Protein AF-A0AAN7QMW1-F1 (afdb_monomer_lite)

Foldseek 3Di:
DDPDDDPVLADPCNVVPPCLCVLCVVLQVVLVCLQVVDDPVRRFVQSNVLVVVLVVVVVVVVVVVVVVVVCQVPDPPCPDPDDDPVVVVVSVPCVNVVSSVVSVVSSVCCVVPVCSTNDDPPDDDPPPPPDDDPPPDDDDDDDDDDDDDDDDDDPPPPVPPDDDDD

Organism: Trapa natans (NCBI:txid22666)

Sequence (166 aa):
MASQPRILNEWPWAPLGSFKYIILAPWVVHGAYQFMAKGPGERDLSYFIVFPFLLSRVLHNQIWISLSRHRTAKGKNRIVDRGIEFQQVNRESNWDDQIILSGILLYIGLTTIPAAANLPFWRGCVSHNLAPHWSSGVPLLLASQGIASPLPLLSLSLTSPLLYCH

Structure (mmCIF, N/CA/C/O backbone):
data_AF-A0AAN7QMW1-F1
#
_entry.id   AF-A0AAN7QMW1-F1
#
loop_
_atom_site.group_PDB
_atom_site.id
_atom_site.type_symbol
_atom_site.label_atom_id
_atom_site.label_alt_id
_atom_site.label_comp_id
_atom_site.label_asym_id
_atom_site.label_entity_id
_atom_site.label_seq_id
_atom_site.pdbx_PDB_ins_code
_atom_site.Cartn_x
_atom_site.Cartn_y
_atom_site.Cartn_z
_atom_site.occupancy
_atom_site.B_iso_or_equiv
_atom_site.auth_seq_id
_atom_site.auth_comp_id
_atom_site.auth_asym_id
_atom_site.auth_atom_id
_atom_site.pdbx_PDB_model_num
ATOM 1 N N . MET A 1 1 ? 15.326 -18.799 -23.064 1.00 39.53 1 MET A N 1
ATOM 2 C CA . MET A 1 1 ? 14.544 -17.994 -22.098 1.00 39.53 1 MET A CA 1
ATOM 3 C C . MET A 1 1 ? 13.523 -18.914 -21.446 1.00 39.53 1 MET A C 1
ATOM 5 O O . MET A 1 1 ? 12.894 -19.674 -22.169 1.00 39.53 1 MET A O 1
ATOM 9 N N . ALA A 1 2 ? 13.441 -18.942 -20.112 1.00 39.41 2 ALA A N 1
ATOM 10 C CA . ALA A 1 2 ? 12.647 -19.937 -19.385 1.00 39.41 2 ALA A CA 1
ATOM 11 C C . ALA A 1 2 ? 11.143 -19.756 -19.665 1.00 39.41 2 ALA A C 1
ATOM 13 O O . ALA A 1 2 ? 10.522 -18.770 -19.264 1.00 39.41 2 ALA A O 1
ATOM 14 N N . SER A 1 3 ? 10.572 -20.696 -20.410 1.00 52.41 3 SER A N 1
ATOM 15 C CA . SER A 1 3 ? 9.239 -20.602 -21.006 1.00 52.41 3 SER A CA 1
ATOM 16 C C . SER A 1 3 ? 8.097 -21.014 -20.076 1.00 52.41 3 SER A C 1
ATOM 18 O O . SER A 1 3 ? 6.947 -20.853 -20.468 1.00 52.41 3 SER A O 1
ATOM 20 N N . GLN A 1 4 ? 8.358 -21.465 -18.843 1.00 56.03 4 GLN A N 1
ATOM 21 C CA . GLN A 1 4 ? 7.292 -21.897 -17.932 1.00 56.03 4 GLN A CA 1
ATOM 22 C C . GLN A 1 4 ? 7.380 -21.245 -16.546 1.00 56.03 4 GLN A C 1
ATOM 24 O O . GLN A 1 4 ? 8.414 -21.372 -15.883 1.00 56.03 4 GLN A O 1
ATOM 29 N N . PRO A 1 5 ? 6.320 -20.546 -16.095 1.00 57.59 5 PRO A N 1
ATOM 30 C CA . PRO A 1 5 ? 6.183 -20.200 -14.691 1.00 57.59 5 PRO A CA 1
ATOM 31 C C . PRO A 1 5 ? 5.987 -21.503 -13.907 1.00 57.59 5 PRO A C 1
ATOM 33 O O . PRO A 1 5 ? 5.171 -22.354 -14.247 1.00 57.59 5 PRO A O 1
ATOM 36 N N . ARG A 1 6 ? 6.832 -21.714 -12.901 1.00 58.75 6 ARG A N 1
ATOM 37 C CA . ARG A 1 6 ? 6.755 -22.878 -12.017 1.00 58.75 6 ARG A CA 1
ATOM 38 C C . ARG A 1 6 ? 5.709 -22.585 -10.938 1.00 58.75 6 ARG A C 1
ATOM 40 O O . ARG A 1 6 ? 5.585 -21.437 -10.533 1.00 58.75 6 ARG A O 1
ATOM 47 N N . ILE A 1 7 ? 5.052 -23.617 -10.412 1.00 61.09 7 ILE A N 1
ATOM 48 C CA . ILE A 1 7 ? 4.012 -23.567 -9.356 1.00 61.09 7 ILE A CA 1
ATOM 49 C C . ILE A 1 7 ? 4.360 -22.711 -8.114 1.00 61.09 7 ILE A C 1
ATOM 51 O O . ILE A 1 7 ? 3.466 -22.293 -7.393 1.00 61.09 7 ILE A O 1
ATOM 55 N N . LEU A 1 8 ? 5.640 -22.416 -7.863 1.00 61.84 8 LEU A N 1
ATOM 56 C CA . LEU A 1 8 ? 6.099 -21.582 -6.739 1.00 61.84 8 LEU A CA 1
ATOM 57 C C . LEU A 1 8 ? 6.326 -20.101 -7.096 1.00 61.84 8 LEU A C 1
ATOM 59 O O . LEU A 1 8 ? 6.650 -19.310 -6.217 1.00 61.84 8 LEU A O 1
ATOM 63 N N . ASN A 1 9 ? 6.191 -19.728 -8.370 1.00 65.62 9 ASN A N 1
ATOM 64 C CA . ASN A 1 9 ? 6.345 -18.349 -8.842 1.00 65.62 9 ASN A CA 1
ATOM 65 C C . ASN A 1 9 ? 4.998 -17.641 -9.039 1.00 65.62 9 ASN A C 1
ATOM 67 O O . ASN A 1 9 ? 4.983 -16.453 -9.360 1.00 65.62 9 ASN A O 1
ATOM 71 N N . GLU A 1 10 ? 3.884 -18.358 -8.886 1.00 77.44 10 GLU A N 1
ATOM 72 C CA . GLU A 1 10 ? 2.540 -17.814 -9.055 1.00 77.44 10 GLU A CA 1
ATOM 73 C C . GLU A 1 10 ? 1.900 -17.560 -7.693 1.00 77.44 10 GLU A C 1
ATOM 75 O O . GLU A 1 10 ? 1.857 -18.426 -6.820 1.00 77.44 10 GLU A O 1
ATOM 80 N N . TRP A 1 11 ? 1.415 -16.338 -7.507 1.00 83.88 11 TRP A N 1
ATOM 81 C CA . TRP A 1 11 ? 0.715 -15.933 -6.298 1.00 83.88 11 TRP A CA 1
ATOM 82 C C . TRP A 1 11 ? -0.726 -16.456 -6.308 1.00 83.88 11 TRP A C 1
ATOM 84 O O . TRP A 1 11 ? -1.319 -16.590 -7.378 1.00 83.88 11 TRP A O 1
ATOM 94 N N . PRO A 1 12 ? -1.352 -16.685 -5.141 1.00 87.56 12 PRO A N 1
ATOM 95 C CA . PRO A 1 12 ? -2.725 -17.195 -5.069 1.00 87.56 12 PRO A CA 1
ATOM 96 C C . PRO A 1 12 ? -3.760 -16.283 -5.754 1.00 87.56 12 PRO A C 1
ATOM 98 O O . PRO A 1 12 ? -4.829 -16.744 -6.141 1.00 87.56 12 PRO A O 1
ATOM 101 N N . TRP A 1 13 ? -3.442 -15.000 -5.950 1.00 87.69 13 TRP A N 1
ATOM 102 C CA . TRP A 1 13 ? -4.263 -14.027 -6.680 1.00 87.69 13 TRP A CA 1
ATOM 103 C C . TRP A 1 13 ? -3.806 -13.755 -8.119 1.00 87.69 13 TRP A C 1
ATOM 105 O O . TRP A 1 13 ? -4.368 -12.882 -8.779 1.00 87.69 13 TRP A O 1
ATOM 115 N N . ALA A 1 14 ? -2.834 -14.509 -8.640 1.00 85.88 14 ALA A N 1
ATOM 116 C CA . ALA A 1 14 ? -2.441 -14.462 -10.046 1.00 85.88 14 ALA A CA 1
ATOM 117 C C . ALA A 1 14 ? -3.624 -14.576 -11.038 1.00 85.88 14 ALA A C 1
ATOM 119 O O . ALA A 1 14 ? -3.652 -13.780 -11.981 1.00 85.88 14 ALA A O 1
ATOM 120 N N . PRO A 1 15 ? -4.640 -15.454 -10.846 1.00 87.50 15 PRO A N 1
ATOM 121 C CA . PRO A 1 15 ? -5.761 -15.543 -11.789 1.00 87.50 15 PRO A CA 1
ATOM 122 C C . PRO A 1 15 ? -6.646 -14.286 -11.842 1.00 87.50 15 PRO A C 1
ATOM 124 O O . PRO A 1 15 ? -7.401 -14.127 -12.796 1.00 87.50 15 PRO A O 1
ATOM 127 N N . LEU A 1 16 ? -6.555 -13.371 -10.865 1.00 85.00 16 LEU A N 1
ATOM 128 C CA . LEU A 1 16 ? -7.309 -12.110 -10.878 1.00 85.00 16 LEU A CA 1
ATOM 129 C C . LEU A 1 16 ? -6.688 -11.042 -11.795 1.00 85.00 16 LEU A C 1
ATOM 131 O O . LEU A 1 16 ? -7.328 -10.023 -12.065 1.00 85.00 16 LEU A O 1
ATOM 135 N N . GLY A 1 17 ? -5.454 -11.239 -12.268 1.00 85.19 17 GLY A N 1
ATOM 136 C CA . GLY A 1 17 ? -4.766 -10.287 -13.138 1.00 85.19 17 GLY A CA 1
ATOM 137 C C . GLY A 1 17 ? -4.694 -8.881 -12.528 1.00 85.19 17 GLY A C 1
ATOM 138 O O . GLY A 1 17 ? -4.163 -8.687 -11.434 1.00 85.19 17 GLY A O 1
ATOM 139 N N . SER A 1 18 ? -5.247 -7.886 -13.227 1.00 83.75 18 SER A N 1
ATOM 140 C CA . SER A 1 18 ? -5.265 -6.480 -12.792 1.00 83.75 18 SER A CA 1
ATOM 141 C C . SER A 1 18 ? -6.173 -6.205 -11.586 1.00 83.75 18 SER A C 1
ATOM 143 O O . SER A 1 18 ? -6.004 -5.187 -10.916 1.00 83.75 18 SER A O 1
ATOM 145 N N . PHE A 1 19 ? -7.113 -7.100 -11.268 1.00 87.50 19 PHE A N 1
ATOM 146 C CA . PHE A 1 19 ? -8.093 -6.911 -10.193 1.00 87.50 19 PHE A CA 1
ATOM 147 C C . PHE A 1 19 ? -7.591 -7.334 -8.806 1.00 87.50 19 PHE A C 1
ATOM 149 O O . PHE A 1 19 ? -8.332 -7.258 -7.828 1.00 87.50 19 PHE A O 1
ATOM 156 N N . LYS A 1 20 ? -6.326 -7.742 -8.678 1.00 90.06 20 LYS A N 1
ATOM 157 C CA . LYS A 1 20 ? -5.737 -8.214 -7.415 1.00 90.06 20 LYS A CA 1
ATOM 158 C C . LYS A 1 20 ? -5.828 -7.222 -6.249 1.00 90.06 20 LYS A C 1
ATOM 160 O O . LYS A 1 20 ? -5.947 -7.643 -5.102 1.00 90.06 20 LYS A O 1
ATOM 165 N N . TYR A 1 21 ? -5.869 -5.915 -6.513 1.00 88.94 21 TYR A N 1
ATOM 166 C CA . TYR A 1 21 ? -6.016 -4.898 -5.461 1.00 88.94 21 TYR A CA 1
ATOM 167 C C . TYR A 1 21 ? -7.391 -4.914 -4.774 1.00 88.94 21 TYR A C 1
ATOM 169 O O . TYR A 1 21 ? -7.508 -4.435 -3.647 1.00 88.94 21 TYR A O 1
ATOM 177 N N . ILE A 1 22 ? -8.417 -5.508 -5.401 1.00 91.19 22 ILE A N 1
ATOM 178 C CA . ILE A 1 22 ? -9.751 -5.668 -4.797 1.00 91.19 22 ILE A CA 1
ATOM 179 C C . ILE A 1 22 ? -9.675 -6.518 -3.524 1.00 91.19 22 ILE A C 1
ATOM 181 O O . ILE A 1 22 ? -10.466 -6.316 -2.608 1.00 91.19 22 ILE A O 1
ATOM 185 N N . ILE A 1 23 ? -8.680 -7.402 -3.412 1.00 92.12 23 ILE A N 1
ATOM 186 C CA . ILE A 1 23 ? -8.467 -8.226 -2.219 1.00 92.12 23 ILE A CA 1
ATOM 187 C C . ILE A 1 23 ? -8.255 -7.353 -0.978 1.00 92.12 23 ILE A C 1
ATOM 189 O O . ILE A 1 23 ? -8.757 -7.685 0.084 1.00 92.12 23 ILE A O 1
ATOM 193 N N . LEU A 1 24 ? -7.583 -6.205 -1.099 1.00 91.69 24 LEU A N 1
ATOM 194 C CA . LEU A 1 24 ? -7.376 -5.279 0.022 1.00 91.69 24 LEU A CA 1
ATOM 195 C C . LEU A 1 24 ? -8.593 -4.385 0.305 1.00 91.69 24 LEU A C 1
ATOM 197 O O . LEU A 1 24 ? -8.672 -3.791 1.381 1.00 91.69 24 LEU A O 1
ATOM 201 N N . ALA A 1 25 ? -9.542 -4.278 -0.629 1.00 92.25 25 ALA A N 1
ATOM 202 C CA . ALA A 1 25 ? -10.641 -3.319 -0.548 1.00 92.25 25 ALA A CA 1
ATOM 203 C C . ALA A 1 25 ? -11.498 -3.448 0.727 1.00 92.25 25 ALA A C 1
ATOM 205 O O . ALA A 1 25 ? -11.770 -2.407 1.328 1.00 92.25 25 ALA A O 1
ATOM 206 N N . PRO A 1 26 ? -11.876 -4.652 1.212 1.00 92.75 26 PRO A N 1
ATOM 207 C CA . PRO A 1 26 ? -12.668 -4.778 2.437 1.00 92.75 26 PRO A CA 1
ATOM 208 C C . PRO A 1 26 ? -11.996 -4.138 3.657 1.00 92.75 26 PRO A C 1
ATOM 210 O O . PRO A 1 26 ? -12.649 -3.411 4.402 1.00 92.75 26 PRO A O 1
ATOM 213 N N . TRP A 1 27 ? -10.687 -4.339 3.831 1.00 92.69 27 TRP A N 1
ATOM 214 C CA . TRP A 1 27 ? -9.926 -3.767 4.945 1.00 92.69 27 TRP A CA 1
ATOM 215 C C . TRP A 1 27 ? -9.762 -2.255 4.819 1.00 92.69 27 TRP A C 1
ATOM 217 O O . TRP A 1 27 ? -9.943 -1.528 5.793 1.00 92.69 27 TRP A O 1
ATOM 227 N N . VAL A 1 28 ? -9.481 -1.756 3.614 1.00 91.88 28 VAL A N 1
ATOM 228 C CA . VAL A 1 28 ? -9.346 -0.312 3.375 1.00 91.88 28 VAL A CA 1
ATOM 229 C C . VAL A 1 28 ? -10.671 0.409 3.625 1.00 91.88 28 VAL A C 1
ATOM 231 O O . VAL A 1 28 ? -10.694 1.419 4.327 1.00 91.88 28 VAL A O 1
ATOM 234 N N . VAL A 1 29 ? -11.782 -0.127 3.109 1.00 93.38 29 VAL A N 1
ATOM 235 C CA . VAL A 1 29 ? -13.128 0.425 3.330 1.00 93.38 29 VAL A CA 1
ATOM 236 C C . VAL A 1 29 ? -13.491 0.373 4.808 1.00 93.38 29 VAL A C 1
ATOM 238 O O . VAL A 1 29 ? -13.977 1.363 5.352 1.00 93.38 29 VAL A O 1
ATOM 241 N N . HIS A 1 30 ? -13.211 -0.744 5.481 1.00 90.56 30 HIS A N 1
ATOM 242 C CA . HIS A 1 30 ? -13.454 -0.875 6.911 1.00 90.56 30 HIS A CA 1
ATOM 243 C C . HIS A 1 30 ? -12.649 0.146 7.726 1.00 90.56 30 HIS A C 1
ATOM 245 O O . HIS A 1 30 ? -13.197 0.790 8.617 1.00 90.56 30 HIS A O 1
ATOM 251 N N . GLY A 1 31 ? -11.377 0.357 7.385 1.00 88.38 31 GLY A N 1
ATOM 252 C CA . GLY A 1 31 ? -10.514 1.335 8.050 1.00 88.38 31 GLY A CA 1
ATOM 253 C C . GLY A 1 31 ? -10.957 2.773 7.818 1.00 88.38 31 GLY A C 1
ATOM 254 O O . GLY A 1 31 ? -11.012 3.558 8.762 1.00 88.38 31 GLY A O 1
ATOM 255 N N . ALA A 1 32 ? -11.339 3.107 6.584 1.00 89.19 32 ALA A N 1
ATOM 256 C CA . ALA A 1 32 ? -11.894 4.414 6.249 1.00 89.19 32 ALA A CA 1
ATOM 257 C C . ALA A 1 32 ? -13.217 4.667 6.989 1.00 89.19 32 ALA A C 1
ATOM 259 O O . ALA A 1 32 ? -13.399 5.732 7.577 1.00 89.19 32 ALA A O 1
ATOM 260 N N . TYR A 1 33 ? -14.106 3.669 7.031 1.00 90.00 33 TYR A N 1
ATOM 261 C CA . TYR A 1 33 ? -15.356 3.748 7.780 1.00 90.00 33 TYR A CA 1
ATOM 262 C C . TYR A 1 33 ? -15.102 3.948 9.275 1.00 90.00 33 TYR A C 1
ATOM 264 O O . TYR A 1 33 ? -15.674 4.860 9.861 1.00 90.00 33 TYR A O 1
ATOM 272 N N . GLN A 1 34 ? -14.211 3.165 9.893 1.00 86.75 34 GLN A N 1
ATOM 273 C CA . GLN A 1 34 ? -13.866 3.345 11.306 1.00 86.75 34 GLN A CA 1
ATOM 274 C C . GLN A 1 34 ? -13.286 4.736 11.588 1.00 86.75 34 GLN A C 1
ATOM 276 O O . GLN A 1 34 ? -13.622 5.342 12.602 1.00 86.75 34 GLN A O 1
ATOM 281 N N . PHE A 1 35 ? -12.456 5.265 10.689 1.00 84.62 35 PHE A N 1
ATOM 282 C CA . PHE A 1 35 ? -11.876 6.596 10.837 1.00 84.62 35 PHE A CA 1
ATOM 283 C C . PHE A 1 35 ? -12.925 7.716 10.734 1.00 84.62 35 PHE A C 1
ATOM 285 O O . PHE A 1 35 ? -12.857 8.691 11.483 1.00 84.62 35 PHE A O 1
ATOM 292 N N . MET A 1 36 ? -13.905 7.577 9.835 1.00 87.00 36 MET A N 1
ATOM 293 C CA . MET A 1 36 ? -14.969 8.567 9.634 1.00 87.00 36 MET A CA 1
ATOM 294 C C . MET A 1 36 ? -16.092 8.470 10.672 1.00 87.00 36 MET A C 1
ATOM 296 O O . MET A 1 36 ? -16.580 9.497 11.137 1.00 87.00 36 MET A O 1
ATOM 300 N N . ALA A 1 37 ? -16.511 7.253 11.025 1.00 85.94 37 ALA A N 1
ATOM 301 C CA . ALA A 1 37 ? -17.669 7.004 11.878 1.00 85.94 37 ALA A CA 1
ATOM 302 C C . ALA A 1 37 ? -17.356 7.120 13.377 1.00 85.94 37 ALA A C 1
ATOM 304 O O . ALA A 1 37 ? -18.246 7.461 14.152 1.00 85.94 37 ALA A O 1
ATOM 305 N N . LYS A 1 38 ? -16.115 6.846 13.807 1.00 82.69 38 LYS A N 1
ATOM 306 C CA . LYS A 1 38 ? -15.734 6.915 15.228 1.00 82.69 38 LYS A CA 1
ATOM 307 C C . LYS A 1 38 ? -15.222 8.298 15.624 1.00 82.69 38 LYS A C 1
ATOM 309 O O . LYS A 1 38 ? -14.634 9.021 14.814 1.00 82.69 38 LYS A O 1
ATOM 314 N N . GLY A 1 39 ? -15.417 8.662 16.891 1.00 76.75 39 GLY A N 1
ATOM 315 C CA . GLY A 1 39 ? -14.880 9.890 17.486 1.00 76.75 39 GLY A CA 1
ATOM 316 C C . GLY A 1 39 ? -13.372 9.803 17.781 1.00 76.75 39 GLY A C 1
ATOM 317 O O . GLY A 1 39 ? -12.822 8.704 17.813 1.00 76.75 39 GLY A O 1
ATOM 318 N N . PRO A 1 40 ? -12.680 10.933 18.025 1.00 70.69 40 PRO A N 1
ATOM 319 C CA . PRO A 1 40 ? -11.220 10.989 18.192 1.00 70.69 40 PRO A CA 1
ATOM 320 C C . PRO A 1 40 ? -10.628 10.030 19.239 1.00 70.69 40 PRO A C 1
ATOM 322 O O . PRO A 1 40 ? -9.485 9.620 19.080 1.00 70.69 40 PRO A O 1
ATOM 325 N N . GLY A 1 41 ? -11.390 9.668 20.277 1.00 69.19 41 GLY A N 1
ATOM 326 C CA . GLY A 1 41 ? -10.940 8.780 21.358 1.00 69.19 41 GLY A CA 1
ATOM 327 C C . GLY A 1 41 ? -11.047 7.277 21.069 1.00 69.19 41 GLY A C 1
ATOM 328 O O . GLY A 1 41 ? -10.429 6.489 21.771 1.00 69.19 41 GLY A O 1
ATOM 329 N N . GLU A 1 42 ? -11.794 6.869 20.040 1.00 71.69 42 GLU A N 1
ATOM 330 C CA . GLU A 1 42 ? -12.028 5.451 19.698 1.00 71.69 42 GLU A CA 1
ATOM 331 C C . GLU A 1 42 ? -11.433 5.059 18.337 1.00 71.69 42 GLU A C 1
ATOM 333 O O . GLU A 1 42 ? -11.621 3.939 17.848 1.00 71.69 42 GLU A O 1
ATOM 338 N N . ARG A 1 43 ? -10.759 6.007 17.676 1.00 76.50 43 ARG A N 1
ATOM 339 C CA . ARG A 1 43 ? -10.139 5.789 16.371 1.00 76.50 43 ARG A CA 1
ATOM 340 C C . ARG A 1 43 ? -8.855 4.999 16.535 1.00 76.50 43 ARG A C 1
ATOM 342 O O . ARG A 1 43 ? -7.880 5.489 17.099 1.00 76.50 43 ARG A O 1
ATOM 349 N N . ASP A 1 44 ? -8.826 3.830 15.913 1.00 78.31 44 ASP A N 1
ATOM 350 C CA . ASP A 1 44 ? -7.598 3.066 15.787 1.00 78.31 44 ASP A CA 1
ATOM 351 C C . ASP A 1 44 ? -6.722 3.644 14.661 1.00 78.31 44 ASP A C 1
ATOM 353 O O . ASP A 1 44 ? -6.846 3.302 13.480 1.00 78.31 44 ASP A O 1
ATOM 357 N N . LEU A 1 45 ? -5.832 4.566 15.035 1.00 82.19 45 LEU A N 1
ATOM 358 C CA . LEU A 1 45 ? -4.879 5.187 14.110 1.00 82.19 45 LEU A CA 1
ATOM 359 C C . LEU A 1 45 ? -3.922 4.161 13.491 1.00 82.19 45 LEU A C 1
ATOM 361 O O . LEU A 1 45 ? -3.489 4.345 12.352 1.00 82.19 45 LEU A O 1
ATOM 365 N N . SER A 1 46 ? -3.618 3.078 14.213 1.00 83.25 46 SER A N 1
ATOM 366 C CA . SER A 1 46 ? -2.719 2.026 13.737 1.00 83.25 46 SER A CA 1
ATOM 367 C C . SER A 1 46 ? -3.324 1.264 12.556 1.00 83.25 46 SER A C 1
ATOM 369 O O . SER A 1 46 ? -2.631 0.986 11.582 1.00 83.25 46 SER A O 1
ATOM 371 N N . TYR A 1 47 ? -4.638 1.032 12.570 1.00 87.31 47 TYR A N 1
ATOM 372 C CA . TYR A 1 47 ? -5.357 0.420 11.456 1.00 87.31 47 TYR A CA 1
ATOM 373 C C . TYR A 1 47 ? -5.457 1.359 10.249 1.00 87.31 47 TYR A C 1
ATOM 375 O O . TYR A 1 47 ? -5.282 0.941 9.101 1.00 87.31 47 TYR A O 1
ATOM 383 N N . PHE A 1 48 ? -5.693 2.649 10.499 1.00 87.44 48 PHE A N 1
ATOM 384 C CA . PHE A 1 48 ? -5.796 3.649 9.438 1.00 87.44 48 PHE A CA 1
ATOM 385 C C . PHE A 1 48 ? -4.464 3.870 8.705 1.00 87.44 48 PHE A C 1
ATOM 387 O O . PHE A 1 48 ? -4.464 3.991 7.481 1.00 87.44 48 PHE A O 1
ATOM 394 N N . ILE A 1 49 ? -3.327 3.878 9.415 1.00 89.25 49 ILE A N 1
ATOM 395 C CA . ILE A 1 49 ? -2.010 4.180 8.825 1.00 89.25 49 ILE A CA 1
ATOM 396 C C . ILE A 1 49 ? -1.474 3.074 7.902 1.00 89.25 49 ILE A C 1
ATOM 398 O O . ILE A 1 49 ? -0.603 3.340 7.071 1.00 89.25 49 ILE A O 1
ATOM 402 N N . VAL A 1 50 ? -2.016 1.853 7.980 1.00 91.38 50 VAL A N 1
ATOM 403 C CA . VAL A 1 50 ? -1.628 0.748 7.086 1.00 91.38 50 VAL A CA 1
ATOM 404 C C . VAL A 1 50 ? -1.847 1.123 5.623 1.00 91.38 50 VAL A C 1
ATOM 406 O O . VAL A 1 50 ? -0.973 0.893 4.791 1.00 91.38 50 VAL A O 1
ATOM 409 N N . PHE A 1 51 ? -2.973 1.756 5.294 1.00 92.81 51 PHE A N 1
ATOM 410 C CA . PHE A 1 51 ? -3.278 2.124 3.912 1.00 92.81 51 PHE A CA 1
ATOM 411 C C . PHE A 1 51 ? -2.284 3.136 3.303 1.00 92.81 51 PHE A C 1
ATOM 413 O O . PHE A 1 51 ? -1.686 2.819 2.269 1.00 92.81 51 PHE A O 1
ATOM 420 N N . PRO A 1 52 ? -2.033 4.320 3.905 1.00 93.50 52 PRO A N 1
ATOM 421 C CA . PRO A 1 52 ? -1.029 5.247 3.391 1.00 93.50 52 PRO A CA 1
ATOM 422 C C . PRO A 1 52 ? 0.381 4.644 3.409 1.00 93.50 52 PRO A C 1
ATOM 424 O O . PRO A 1 52 ? 1.171 4.940 2.513 1.00 93.50 52 PRO A O 1
ATOM 427 N N . PHE A 1 53 ? 0.694 3.748 4.352 1.00 93.56 53 PHE A N 1
ATOM 428 C CA . PHE A 1 53 ? 1.952 3.004 4.332 1.00 93.56 53 PHE A CA 1
ATOM 429 C C . PHE A 1 53 ? 2.077 2.122 3.078 1.00 93.56 53 PHE A C 1
ATOM 431 O O . PHE A 1 53 ? 3.076 2.225 2.363 1.00 93.56 53 PHE A O 1
ATOM 438 N N . LEU A 1 54 ? 1.062 1.321 2.742 1.00 94.00 54 LEU A N 1
ATOM 439 C CA . LEU A 1 54 ? 1.066 0.499 1.525 1.00 94.00 54 LEU A CA 1
ATOM 440 C C . LEU A 1 54 ? 1.147 1.359 0.255 1.00 94.00 54 LEU A C 1
ATOM 442 O O . LEU A 1 54 ? 1.942 1.059 -0.637 1.00 94.00 54 LEU A O 1
ATOM 446 N N . LEU A 1 55 ? 0.403 2.469 0.194 1.00 94.12 55 LEU A N 1
ATOM 447 C CA . LEU A 1 55 ? 0.482 3.416 -0.923 1.00 94.12 55 LEU A CA 1
ATOM 448 C C . LEU A 1 55 ? 1.882 4.014 -1.076 1.00 94.12 55 LEU A C 1
ATOM 450 O O . LEU A 1 55 ? 2.392 4.105 -2.192 1.00 94.12 55 LEU A O 1
ATOM 454 N N . SER A 1 56 ? 2.536 4.379 0.029 1.00 95.56 56 SER A N 1
ATOM 455 C CA . SER A 1 56 ? 3.899 4.915 -0.010 1.00 95.56 56 SER A CA 1
ATOM 456 C C . SER A 1 56 ? 4.888 3.920 -0.625 1.00 95.56 56 SER A C 1
ATOM 458 O O . SER A 1 56 ? 5.761 4.320 -1.393 1.00 95.56 56 SER A O 1
ATOM 460 N N . ARG A 1 57 ? 4.711 2.615 -0.368 1.00 92.81 57 ARG A N 1
ATOM 461 C CA . ARG A 1 57 ? 5.536 1.540 -0.945 1.00 92.81 57 ARG A CA 1
ATOM 462 C C . ARG A 1 57 ? 5.314 1.419 -2.450 1.00 92.81 57 ARG A C 1
ATOM 464 O O . ARG A 1 57 ? 6.284 1.292 -3.194 1.00 92.81 57 ARG A O 1
ATOM 471 N N . VAL A 1 58 ? 4.061 1.527 -2.899 1.00 92.31 58 VAL A N 1
ATOM 472 C CA . VAL A 1 58 ? 3.710 1.543 -4.328 1.00 92.31 58 VAL A CA 1
ATOM 473 C C . VAL A 1 58 ? 4.340 2.740 -5.032 1.00 92.31 58 VAL A C 1
ATOM 475 O O . VAL A 1 58 ? 5.025 2.572 -6.040 1.00 92.31 58 VAL A O 1
ATOM 478 N N . LEU A 1 59 ? 4.171 3.939 -4.475 1.00 94.38 59 LEU A N 1
ATOM 479 C CA . LEU A 1 59 ? 4.728 5.166 -5.041 1.00 94.38 59 LEU A CA 1
ATOM 480 C C . LEU A 1 59 ? 6.255 5.134 -5.078 1.00 94.38 59 LEU A C 1
ATOM 482 O O . LEU A 1 59 ? 6.848 5.458 -6.104 1.00 94.38 59 LEU A O 1
ATOM 486 N N . HIS A 1 60 ? 6.894 4.706 -3.991 1.00 93.94 60 HIS A N 1
ATOM 487 C CA . HIS A 1 60 ? 8.346 4.593 -3.914 1.00 93.94 60 HIS A CA 1
ATOM 488 C C . HIS A 1 60 ? 8.897 3.666 -5.004 1.00 93.94 60 HIS A C 1
ATOM 490 O O . HIS A 1 60 ? 9.799 4.057 -5.748 1.00 93.94 60 HIS A O 1
ATOM 496 N N . ASN A 1 61 ? 8.312 2.474 -5.151 1.00 90.81 61 ASN A N 1
ATOM 497 C CA . ASN A 1 61 ? 8.720 1.520 -6.177 1.00 90.81 61 ASN A CA 1
ATOM 498 C C . ASN A 1 61 ? 8.506 2.084 -7.583 1.00 90.81 61 ASN A C 1
ATOM 500 O O . ASN A 1 61 ? 9.406 2.011 -8.420 1.00 90.81 61 ASN A O 1
ATOM 504 N N . GLN A 1 62 ? 7.358 2.713 -7.835 1.00 91.81 62 GLN A N 1
ATOM 505 C CA . GLN A 1 62 ? 7.059 3.302 -9.135 1.00 91.81 62 GLN A CA 1
ATOM 506 C C . GLN A 1 62 ? 8.030 4.438 -9.495 1.00 91.81 62 GLN A C 1
ATOM 508 O O . GLN A 1 62 ? 8.506 4.511 -10.632 1.00 91.81 62 GLN A O 1
ATOM 513 N N . ILE A 1 63 ? 8.371 5.299 -8.531 1.00 93.81 63 ILE A N 1
ATOM 514 C CA . ILE A 1 63 ? 9.358 6.372 -8.706 1.00 93.81 63 ILE A CA 1
ATOM 515 C C . ILE A 1 63 ? 10.731 5.777 -9.015 1.00 93.81 63 ILE A C 1
ATOM 517 O O . ILE A 1 63 ? 11.387 6.213 -9.961 1.00 93.81 63 ILE A O 1
ATOM 521 N N . TRP A 1 64 ? 11.160 4.765 -8.261 1.00 91.50 64 TRP A N 1
ATOM 522 C CA . TRP A 1 64 ? 12.471 4.149 -8.446 1.00 91.50 64 TRP A CA 1
ATOM 523 C C . TRP A 1 64 ? 12.603 3.441 -9.801 1.00 91.50 64 TRP A C 1
ATOM 525 O O . TRP A 1 64 ? 13.610 3.593 -10.501 1.00 91.50 64 TRP A O 1
ATOM 535 N N . ILE A 1 65 ? 11.561 2.723 -10.225 1.00 88.62 65 ILE A N 1
ATOM 536 C CA . ILE A 1 65 ? 11.502 2.080 -11.544 1.00 88.62 65 ILE A CA 1
ATOM 537 C C . ILE A 1 65 ? 11.528 3.136 -12.654 1.00 88.62 65 ILE A C 1
ATOM 539 O O . ILE A 1 65 ? 12.275 2.997 -13.622 1.00 88.62 65 ILE A O 1
ATOM 543 N N . SER A 1 66 ? 10.755 4.214 -12.512 1.00 89.06 66 SER A N 1
ATOM 544 C CA . SER A 1 66 ? 10.739 5.305 -13.489 1.00 89.06 66 SER A CA 1
ATOM 545 C C . SER A 1 66 ? 12.111 5.975 -13.605 1.00 89.06 66 SER A C 1
ATOM 547 O O . SER A 1 66 ? 12.648 6.121 -14.704 1.00 89.06 66 SER A O 1
ATOM 549 N N . LEU A 1 67 ? 12.732 6.308 -12.471 1.00 91.25 67 LEU A N 1
ATOM 550 C CA . LEU A 1 67 ? 14.021 6.991 -12.422 1.00 91.25 67 LEU A CA 1
ATOM 551 C C . LEU A 1 67 ? 15.156 6.135 -12.993 1.00 91.25 67 LEU A C 1
ATOM 553 O O . LEU A 1 67 ? 15.969 6.629 -13.778 1.00 91.25 67 LEU A O 1
ATOM 557 N N . SER A 1 68 ? 15.209 4.855 -12.621 1.00 87.25 68 SER A N 1
ATOM 558 C CA . SER A 1 68 ? 16.220 3.922 -13.128 1.00 87.25 68 SER A CA 1
ATOM 559 C C . SER A 1 68 ? 16.099 3.741 -14.641 1.00 87.25 68 SER A C 1
ATOM 561 O O . SER A 1 68 ? 17.096 3.872 -15.348 1.00 87.25 68 SER A O 1
ATOM 563 N N . ARG A 1 69 ? 14.881 3.558 -15.169 1.00 83.75 69 ARG A N 1
ATOM 564 C CA . ARG A 1 69 ? 14.647 3.464 -16.620 1.00 83.75 69 ARG A CA 1
ATOM 565 C C . ARG A 1 69 ? 14.962 4.758 -17.347 1.00 83.75 69 ARG A C 1
ATOM 567 O O . ARG A 1 69 ? 15.576 4.714 -18.409 1.00 83.75 69 ARG A O 1
ATOM 574 N N . HIS A 1 70 ? 14.593 5.902 -16.776 1.00 86.50 70 HIS A N 1
ATOM 575 C CA . HIS A 1 70 ? 14.907 7.200 -17.360 1.00 86.50 70 HIS A CA 1
ATOM 576 C C . HIS A 1 70 ? 16.421 7.402 -17.492 1.00 86.50 70 HIS A C 1
ATOM 578 O O . HIS A 1 70 ? 16.901 7.830 -18.544 1.00 86.50 70 HIS A O 1
ATOM 584 N N . ARG A 1 71 ? 17.184 7.042 -16.451 1.00 85.62 71 ARG A N 1
ATOM 585 C CA . ARG A 1 71 ? 18.651 7.076 -16.490 1.00 85.62 71 ARG A 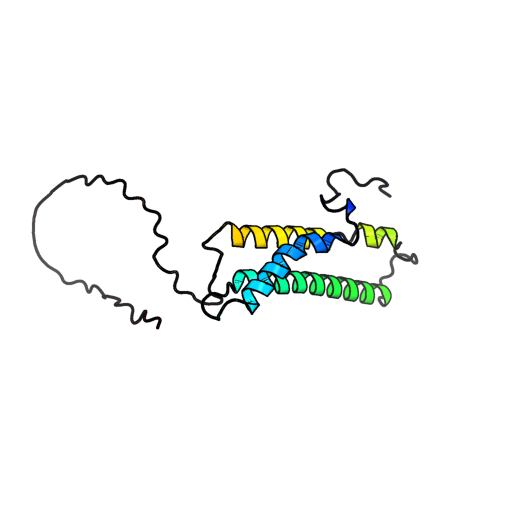CA 1
ATOM 586 C C . ARG A 1 71 ? 19.234 6.092 -17.495 1.00 85.62 71 ARG A C 1
ATOM 588 O O . ARG A 1 71 ? 20.137 6.480 -18.225 1.00 85.62 71 ARG A O 1
ATOM 595 N N . THR A 1 72 ? 18.738 4.859 -17.564 1.00 81.50 72 THR A N 1
ATOM 596 C CA . THR A 1 72 ? 19.245 3.860 -18.517 1.00 81.50 72 THR A CA 1
ATOM 597 C C . THR A 1 72 ? 18.936 4.246 -19.965 1.00 81.50 72 THR A C 1
ATOM 599 O O . THR A 1 72 ? 19.779 4.053 -20.831 1.00 81.50 72 THR A O 1
ATOM 602 N N . ALA A 1 73 ? 17.777 4.856 -20.231 1.00 79.06 73 ALA A N 1
ATOM 603 C CA . ALA A 1 73 ? 17.391 5.296 -21.571 1.00 79.06 73 ALA A CA 1
ATOM 604 C C . ALA A 1 73 ? 18.212 6.495 -22.081 1.00 79.06 73 ALA A C 1
ATOM 606 O O . ALA A 1 73 ? 18.499 6.573 -23.272 1.00 79.06 73 ALA A O 1
ATOM 607 N N . LYS A 1 74 ? 18.592 7.431 -21.198 1.00 80.94 74 LYS A N 1
ATOM 608 C CA . LYS A 1 74 ? 19.426 8.600 -21.546 1.00 80.94 74 LYS A CA 1
ATOM 609 C C . LYS A 1 74 ? 20.933 8.373 -21.367 1.00 80.94 74 LYS A C 1
ATOM 611 O O . LYS A 1 74 ? 21.731 9.196 -21.808 1.00 80.94 74 LYS A O 1
ATOM 616 N N . GLY A 1 75 ? 21.332 7.316 -20.665 1.00 72.62 75 GLY A N 1
ATOM 617 C CA . GLY A 1 75 ? 22.719 7.047 -20.302 1.00 72.62 75 GLY A CA 1
ATOM 618 C C . GLY A 1 75 ? 23.525 6.406 -21.432 1.00 72.62 75 GLY A C 1
ATOM 619 O O . GLY A 1 75 ? 23.009 5.630 -22.229 1.00 72.62 75 GLY A O 1
ATOM 620 N N . LYS A 1 76 ? 24.838 6.663 -21.451 1.00 70.56 76 LYS A N 1
ATOM 621 C CA . LYS A 1 76 ? 25.792 6.073 -22.412 1.00 70.56 76 LYS A CA 1
ATOM 622 C C . LYS A 1 76 ? 26.061 4.570 -22.171 1.00 70.56 76 LYS A C 1
ATOM 624 O O . LYS A 1 76 ? 26.754 3.938 -22.957 1.00 70.56 76 LYS A O 1
ATOM 629 N N . ASN A 1 77 ? 25.479 3.987 -21.118 1.00 66.44 77 ASN A N 1
ATOM 630 C CA . ASN A 1 77 ? 25.659 2.593 -20.685 1.00 66.44 77 ASN A CA 1
ATOM 631 C C . ASN A 1 77 ? 24.705 1.614 -21.402 1.00 66.44 77 ASN A C 1
ATOM 633 O O . ASN A 1 77 ? 24.155 0.705 -20.779 1.00 66.44 77 ASN A O 1
ATOM 637 N N . ARG A 1 78 ? 24.460 1.809 -22.703 1.00 65.38 78 ARG A N 1
ATOM 638 C CA . ARG A 1 78 ? 23.621 0.906 -23.500 1.00 65.38 78 ARG A CA 1
ATOM 639 C C . ARG A 1 78 ? 24.467 -0.283 -23.955 1.00 65.38 78 ARG A C 1
ATOM 641 O O . ARG A 1 78 ? 25.235 -0.173 -24.900 1.00 65.38 78 ARG A O 1
ATOM 648 N N . ILE A 1 79 ? 24.348 -1.401 -23.237 1.00 70.31 79 ILE A N 1
ATOM 649 C CA . ILE A 1 79 ? 25.150 -2.619 -23.464 1.00 70.31 79 ILE A CA 1
ATOM 650 C C . ILE A 1 79 ? 24.720 -3.338 -24.756 1.00 70.31 79 ILE A C 1
ATOM 652 O O . ILE A 1 79 ? 25.545 -3.952 -25.423 1.00 70.31 79 ILE A O 1
ATOM 656 N N . VAL A 1 80 ? 23.439 -3.240 -25.134 1.00 71.12 80 VAL A N 1
ATOM 657 C CA . VAL A 1 80 ? 22.883 -3.809 -26.372 1.00 71.12 80 VAL A CA 1
ATOM 658 C C . VAL A 1 80 ? 21.810 -2.867 -26.935 1.00 71.12 80 VAL A C 1
ATOM 660 O O . VAL A 1 80 ? 20.976 -2.367 -26.183 1.00 71.12 80 VAL A O 1
ATOM 663 N N . ASP A 1 81 ? 21.777 -2.679 -28.259 1.00 66.44 81 ASP A N 1
ATOM 664 C CA . ASP A 1 81 ? 20.786 -1.867 -29.003 1.00 66.44 81 ASP A CA 1
ATOM 665 C C . ASP A 1 81 ? 19.415 -2.539 -29.171 1.00 66.44 81 ASP A C 1
ATOM 667 O O . ASP A 1 81 ? 18.713 -2.360 -30.163 1.00 66.44 81 ASP A O 1
ATOM 671 N N . ARG A 1 82 ? 19.018 -3.355 -28.198 1.00 68.12 82 ARG A N 1
ATOM 672 C CA . ARG A 1 82 ? 17.724 -4.041 -28.187 1.00 68.12 82 ARG A CA 1
ATOM 673 C C . ARG A 1 82 ? 16.817 -3.337 -27.184 1.00 68.12 82 ARG A C 1
ATOM 675 O O . ARG A 1 82 ? 17.216 -3.113 -26.043 1.00 68.12 82 ARG A O 1
ATOM 682 N N . GLY A 1 83 ? 15.593 -3.005 -27.595 1.00 68.94 83 GLY A N 1
ATOM 683 C CA . GLY A 1 83 ? 14.555 -2.628 -26.637 1.00 68.94 83 GLY A CA 1
ATOM 684 C C . GLY A 1 83 ? 14.303 -3.789 -25.674 1.00 68.94 83 GLY A C 1
ATOM 685 O O . GLY A 1 83 ? 14.300 -4.944 -26.098 1.00 68.94 83 GLY A O 1
ATOM 686 N N . ILE A 1 84 ? 14.121 -3.497 -24.384 1.00 72.12 84 ILE A N 1
ATOM 687 C CA . ILE A 1 84 ? 13.682 -4.518 -23.428 1.00 72.12 84 ILE A CA 1
ATOM 688 C C . ILE A 1 84 ? 12.282 -4.954 -23.856 1.00 72.12 84 ILE A C 1
ATOM 690 O O . ILE A 1 84 ? 11.391 -4.118 -24.016 1.00 72.12 84 ILE A O 1
ATOM 694 N N . GLU A 1 85 ? 12.096 -6.251 -24.071 1.00 73.19 85 GLU A N 1
ATOM 695 C CA . GLU A 1 85 ? 10.818 -6.789 -24.513 1.00 73.19 85 GLU A CA 1
ATOM 696 C C . GLU A 1 85 ? 9.752 -6.542 -23.435 1.00 73.19 85 GLU A C 1
ATOM 698 O O . GLU A 1 85 ? 9.948 -6.854 -22.257 1.00 73.19 85 GLU A O 1
ATOM 703 N N . PHE A 1 86 ? 8.614 -5.958 -23.820 1.00 65.00 86 PHE A N 1
ATOM 704 C CA . PHE A 1 86 ? 7.559 -5.561 -22.877 1.00 65.00 86 PHE A CA 1
ATOM 705 C C . PHE A 1 86 ? 7.049 -6.736 -22.031 1.00 65.00 86 PHE A C 1
ATOM 707 O O . PHE A 1 86 ? 6.711 -6.558 -20.862 1.00 65.00 86 PHE A O 1
ATOM 714 N N . GLN A 1 87 ? 7.057 -7.944 -22.600 1.00 65.44 87 GLN A N 1
ATOM 715 C CA . GLN A 1 87 ? 6.679 -9.171 -21.900 1.00 65.44 87 GLN A CA 1
ATOM 716 C C . GLN A 1 87 ? 7.652 -9.520 -20.768 1.00 65.44 87 GLN A C 1
ATOM 718 O O . GLN A 1 87 ? 7.215 -9.966 -19.713 1.00 65.44 87 GLN A O 1
ATOM 723 N N . GLN A 1 88 ? 8.953 -9.268 -20.933 1.00 71.06 88 GLN A N 1
ATOM 724 C CA . GLN A 1 88 ? 9.946 -9.502 -19.881 1.00 71.06 88 GLN A CA 1
ATOM 725 C C . GLN A 1 88 ? 9.781 -8.500 -18.734 1.00 71.06 88 GLN A C 1
ATOM 727 O O . GLN A 1 88 ? 9.740 -8.891 -17.570 1.00 71.06 88 GLN A O 1
ATOM 732 N N . VAL A 1 89 ? 9.580 -7.221 -19.065 1.00 71.38 89 VAL A N 1
ATOM 733 C CA . VAL A 1 89 ? 9.297 -6.175 -18.073 1.00 71.38 89 VAL A CA 1
ATOM 734 C C . VAL A 1 89 ? 8.067 -6.513 -17.236 1.00 71.38 89 VAL A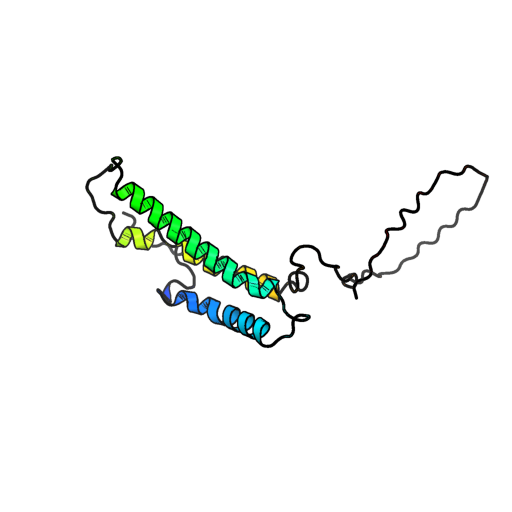 C 1
ATOM 736 O O . VAL A 1 89 ? 8.087 -6.318 -16.024 1.00 71.38 89 VAL A O 1
ATOM 739 N N . ASN A 1 90 ? 7.006 -7.006 -17.874 1.00 66.56 90 ASN A N 1
ATOM 740 C CA . ASN A 1 90 ? 5.770 -7.358 -17.186 1.00 66.56 90 ASN A CA 1
ATOM 741 C C . ASN A 1 90 ? 5.928 -8.606 -16.299 1.00 66.56 90 ASN A C 1
ATOM 743 O O . ASN A 1 90 ? 5.240 -8.734 -15.296 1.00 66.56 90 ASN A O 1
ATOM 747 N N . ARG A 1 91 ? 6.853 -9.513 -16.641 1.00 69.19 91 ARG A N 1
ATOM 748 C CA . ARG A 1 91 ? 7.094 -10.769 -15.912 1.00 69.19 91 ARG A CA 1
ATOM 749 C C . ARG A 1 91 ? 8.034 -10.619 -14.717 1.00 69.19 91 ARG A C 1
ATOM 751 O O . ARG A 1 91 ? 7.959 -11.396 -13.774 1.00 69.19 91 ARG A O 1
ATOM 758 N N . GLU A 1 92 ? 8.938 -9.648 -14.775 1.00 66.81 92 GLU A N 1
ATOM 759 C CA . GLU A 1 92 ? 9.904 -9.359 -13.707 1.00 66.81 92 GLU A CA 1
ATOM 760 C C . GLU A 1 92 ? 9.358 -8.353 -12.676 1.00 66.81 92 GLU A C 1
ATOM 762 O O . GLU A 1 92 ? 9.988 -8.104 -11.649 1.00 66.81 92 GLU A O 1
ATOM 767 N N . SER A 1 93 ? 8.178 -7.772 -12.919 1.00 70.00 93 SER A N 1
ATOM 768 C CA . SER A 1 93 ? 7.588 -6.718 -12.088 1.00 70.00 93 SER A CA 1
ATOM 769 C C . SER A 1 93 ? 6.475 -7.234 -11.163 1.00 70.00 93 SER A C 1
ATOM 771 O O . SER A 1 93 ? 5.400 -6.656 -11.110 1.00 70.00 93 SER A O 1
ATOM 773 N N . ASN A 1 94 ? 6.751 -8.285 -10.382 1.00 78.31 94 ASN A N 1
ATOM 774 C CA . ASN A 1 94 ? 5.803 -8.865 -9.404 1.00 78.31 94 ASN A CA 1
ATOM 775 C C . ASN A 1 94 ? 5.968 -8.271 -7.988 1.00 78.31 94 ASN A C 1
ATOM 777 O O . ASN A 1 94 ? 5.670 -8.902 -6.973 1.00 78.31 94 ASN A O 1
ATOM 781 N N . TRP A 1 95 ? 6.542 -7.071 -7.889 1.00 83.12 95 TRP A N 1
ATOM 782 C CA . TRP A 1 95 ? 6.850 -6.420 -6.610 1.00 83.12 95 TRP A CA 1
ATOM 783 C C . TRP A 1 95 ? 5.591 -6.009 -5.838 1.00 83.12 95 TRP A C 1
ATOM 785 O O . TRP A 1 95 ? 5.637 -5.823 -4.623 1.00 83.12 95 TRP A O 1
ATOM 795 N N . ASP A 1 96 ? 4.470 -5.850 -6.533 1.00 88.88 96 ASP A N 1
ATOM 796 C CA . ASP A 1 96 ? 3.192 -5.458 -5.958 1.00 88.88 96 ASP A CA 1
ATOM 797 C C . ASP A 1 96 ? 2.489 -6.618 -5.244 1.00 88.88 96 ASP A C 1
ATOM 799 O O . ASP A 1 96 ? 1.798 -6.389 -4.253 1.00 88.88 96 ASP A O 1
ATOM 803 N N . ASP A 1 97 ? 2.750 -7.862 -5.644 1.00 90.00 97 ASP A N 1
ATOM 804 C CA . ASP A 1 97 ? 2.248 -9.046 -4.945 1.00 90.00 97 ASP A CA 1
ATOM 805 C C . ASP A 1 97 ? 2.804 -9.137 -3.510 1.00 90.00 97 ASP A C 1
ATOM 807 O O . ASP A 1 97 ? 2.067 -9.428 -2.567 1.00 90.00 97 ASP A O 1
ATOM 811 N N . GLN A 1 98 ? 4.076 -8.774 -3.296 1.00 89.50 98 GLN A N 1
ATOM 812 C CA . GLN A 1 98 ? 4.646 -8.688 -1.943 1.00 89.50 98 GLN A CA 1
ATOM 813 C C . GLN A 1 98 ? 4.001 -7.582 -1.099 1.00 89.50 98 GLN A C 1
ATOM 815 O O . GLN A 1 98 ? 3.880 -7.728 0.120 1.00 89.50 98 GLN A O 1
ATOM 820 N N . ILE A 1 99 ? 3.582 -6.478 -1.722 1.00 92.06 99 ILE A N 1
ATOM 821 C CA . ILE A 1 99 ? 2.877 -5.392 -1.028 1.00 92.06 99 ILE A CA 1
ATOM 822 C C . ILE A 1 99 ? 1.479 -5.855 -0.622 1.00 92.06 99 ILE A C 1
ATOM 824 O O . ILE A 1 99 ? 1.073 -5.592 0.508 1.00 92.06 99 ILE A O 1
ATOM 828 N N . ILE A 1 100 ? 0.777 -6.588 -1.493 1.00 92.56 100 ILE A N 1
ATOM 829 C CA . ILE A 1 100 ? -0.533 -7.172 -1.180 1.00 92.56 100 ILE A CA 1
ATOM 830 C C . ILE A 1 100 ? -0.413 -8.153 -0.012 1.00 92.56 100 ILE A C 1
ATOM 832 O O . ILE A 1 100 ? -1.139 -8.006 0.972 1.00 92.56 100 ILE A O 1
ATOM 836 N N . LEU A 1 101 ? 0.546 -9.087 -0.063 1.00 93.06 101 LEU A N 1
ATOM 837 C CA . LEU A 1 101 ? 0.799 -10.024 1.036 1.00 93.06 101 LEU A CA 1
ATOM 838 C C . LEU A 1 101 ? 1.081 -9.282 2.349 1.00 93.06 101 LEU A C 1
ATOM 840 O O . LEU A 1 101 ? 0.471 -9.575 3.374 1.00 93.06 101 LEU A O 1
ATOM 844 N N . SER A 1 102 ? 1.993 -8.308 2.314 1.00 93.56 102 SER A N 1
ATOM 845 C CA . SER A 1 102 ? 2.369 -7.530 3.499 1.00 93.56 102 SER A CA 1
ATOM 846 C C . SER A 1 102 ? 1.176 -6.762 4.065 1.00 93.56 102 SER A C 1
ATOM 848 O O . SER A 1 102 ? 0.998 -6.718 5.277 1.00 93.56 102 SER A O 1
ATOM 850 N N . GLY A 1 103 ? 0.335 -6.190 3.201 1.00 93.38 103 GLY A N 1
ATOM 851 C CA . GLY A 1 103 ? -0.884 -5.497 3.604 1.00 93.38 103 GLY A CA 1
ATOM 852 C C . GLY A 1 103 ? -1.877 -6.419 4.300 1.00 93.38 103 GLY A C 1
ATOM 853 O O . GLY A 1 103 ? -2.361 -6.081 5.376 1.00 93.38 103 GLY A O 1
ATOM 854 N N . ILE A 1 104 ? -2.123 -7.605 3.737 1.00 93.81 104 ILE A N 1
ATOM 855 C CA . ILE A 1 104 ? -2.986 -8.623 4.353 1.00 93.81 104 ILE A CA 1
ATOM 856 C C . ILE A 1 104 ? -2.445 -9.016 5.732 1.00 93.81 104 ILE A C 1
ATOM 858 O O . ILE A 1 104 ? -3.195 -9.015 6.705 1.00 93.81 104 ILE A O 1
ATOM 862 N N . LEU A 1 105 ? -1.144 -9.300 5.841 1.00 93.50 105 LEU A N 1
ATOM 863 C CA . LEU A 1 105 ? -0.520 -9.675 7.112 1.00 93.50 105 LEU A CA 1
ATOM 864 C C . LEU A 1 105 ? -0.599 -8.556 8.156 1.00 93.50 105 LEU A C 1
ATOM 866 O O . LEU A 1 105 ? -0.892 -8.838 9.314 1.00 93.50 105 LEU A O 1
ATOM 870 N N . LEU A 1 106 ? -0.384 -7.298 7.759 1.00 91.88 106 LEU A N 1
ATOM 871 C CA . LEU A 1 106 ? -0.512 -6.147 8.656 1.00 91.88 106 LEU A CA 1
ATOM 872 C C . LEU A 1 106 ? -1.948 -5.989 9.155 1.00 91.88 106 LEU A C 1
ATOM 874 O O . LEU A 1 106 ? -2.168 -5.863 10.356 1.00 91.88 106 LEU A O 1
ATOM 878 N N . TYR A 1 107 ? -2.931 -6.053 8.257 1.00 91.69 107 TYR A N 1
ATOM 879 C CA . TYR A 1 107 ? -4.332 -5.949 8.642 1.00 91.69 107 TYR A CA 1
ATOM 880 C C . TYR A 1 107 ? -4.778 -7.098 9.551 1.00 91.69 107 TYR A C 1
ATOM 882 O O . TYR A 1 107 ? -5.424 -6.850 10.567 1.00 91.69 107 TYR A O 1
ATOM 890 N N . ILE A 1 108 ? -4.404 -8.342 9.234 1.00 91.81 108 ILE A N 1
ATOM 891 C CA . ILE A 1 108 ? -4.697 -9.497 10.090 1.00 91.81 108 ILE A CA 1
ATOM 892 C C . ILE A 1 108 ? -4.005 -9.338 11.444 1.00 91.81 108 ILE A C 1
ATOM 894 O O . ILE A 1 108 ? -4.649 -9.516 12.477 1.00 91.81 108 ILE A O 1
ATOM 898 N N . GLY A 1 109 ? -2.727 -8.957 11.464 1.00 88.88 109 GLY A N 1
ATOM 899 C CA . GLY A 1 109 ? -1.959 -8.752 12.692 1.00 88.88 109 GLY A CA 1
ATOM 900 C C . GLY A 1 109 ? -2.610 -7.734 13.627 1.00 88.88 109 GLY A C 1
ATOM 901 O O . GLY A 1 109 ? -2.764 -8.011 14.812 1.00 88.88 109 GLY A O 1
ATOM 902 N N . LEU A 1 110 ? -3.091 -6.612 13.087 1.00 87.50 110 LEU A N 1
ATOM 903 C CA . LEU A 1 110 ? -3.799 -5.593 13.869 1.00 87.50 110 LEU A CA 1
ATOM 904 C C . LEU A 1 110 ? -5.157 -6.076 14.397 1.00 87.50 110 LEU A C 1
ATOM 906 O O . LEU A 1 110 ? -5.552 -5.702 15.494 1.00 87.50 110 LEU A O 1
ATOM 910 N N . THR A 1 111 ? -5.870 -6.928 13.652 1.00 84.62 111 THR A N 1
ATOM 911 C CA . THR A 1 111 ? -7.155 -7.488 14.118 1.00 84.62 111 THR A CA 1
ATOM 912 C C . THR A 1 111 ? -7.010 -8.648 15.105 1.00 84.62 111 THR A C 1
ATOM 914 O O . THR A 1 111 ? -7.896 -8.864 15.925 1.00 84.62 111 THR A O 1
ATOM 917 N N . THR A 1 112 ? -5.922 -9.414 15.023 1.00 86.00 112 THR A N 1
ATOM 918 C CA . THR A 1 112 ? -5.716 -10.631 15.829 1.00 86.00 112 THR A CA 1
ATOM 919 C C . THR A 1 112 ? -4.958 -10.358 17.121 1.00 86.00 112 THR A C 1
ATOM 921 O O . THR A 1 112 ? -5.164 -11.061 18.109 1.00 86.00 112 THR A O 1
ATOM 924 N N . ILE A 1 113 ? -4.104 -9.333 17.139 1.00 83.00 113 ILE A N 1
ATOM 925 C CA . ILE A 1 113 ? -3.309 -8.954 18.303 1.00 83.00 113 ILE A CA 1
ATOM 926 C C . ILE A 1 113 ? -3.951 -7.711 18.937 1.00 83.00 113 ILE A C 1
ATOM 928 O O . ILE A 1 113 ? -3.722 -6.600 18.462 1.00 83.00 113 ILE A O 1
ATOM 932 N N . PRO A 1 114 ? -4.708 -7.844 20.043 1.00 72.31 114 PRO A N 1
ATOM 933 C CA . PRO A 1 114 ? -5.392 -6.708 20.668 1.00 72.31 114 PRO A CA 1
ATOM 934 C C . PRO A 1 114 ? -4.422 -5.647 21.208 1.00 72.31 114 PRO A C 1
ATOM 936 O O . PRO A 1 114 ? -4.795 -4.489 21.332 1.00 72.31 114 PRO A O 1
ATOM 939 N N . ALA A 1 115 ? -3.170 -6.025 21.489 1.00 72.31 115 ALA A N 1
ATOM 940 C CA . ALA A 1 115 ? -2.105 -5.100 21.880 1.00 72.31 115 ALA A CA 1
ATOM 941 C C . ALA A 1 115 ? -1.534 -4.280 20.706 1.00 72.31 115 ALA A C 1
ATOM 943 O O . ALA A 1 115 ? -0.856 -3.281 20.931 1.00 72.31 115 ALA A O 1
ATOM 944 N N . ALA A 1 116 ? -1.765 -4.718 19.465 1.00 69.31 116 ALA A N 1
ATOM 945 C CA . ALA A 1 116 ? -1.362 -3.996 18.263 1.00 69.31 116 ALA A CA 1
ATOM 946 C C . ALA A 1 116 ? -2.456 -3.025 17.784 1.00 69.31 116 ALA A C 1
ATOM 948 O O . ALA A 1 116 ? -2.155 -2.096 17.041 1.00 69.31 116 ALA A O 1
ATOM 949 N N . ALA A 1 117 ? -3.698 -3.211 18.241 1.00 65.69 117 ALA A N 1
ATOM 950 C CA . ALA A 1 117 ? -4.786 -2.260 18.058 1.00 65.69 117 ALA A CA 1
ATOM 951 C C . ALA A 1 117 ? -4.630 -1.073 19.028 1.00 65.69 117 ALA A C 1
ATOM 953 O O . ALA A 1 117 ? -4.294 -1.254 20.198 1.00 65.69 117 ALA A O 1
ATOM 954 N N . ASN A 1 118 ? -4.899 0.148 18.559 1.00 70.62 118 ASN A N 1
ATOM 955 C CA . ASN A 1 118 ? -4.757 1.401 19.3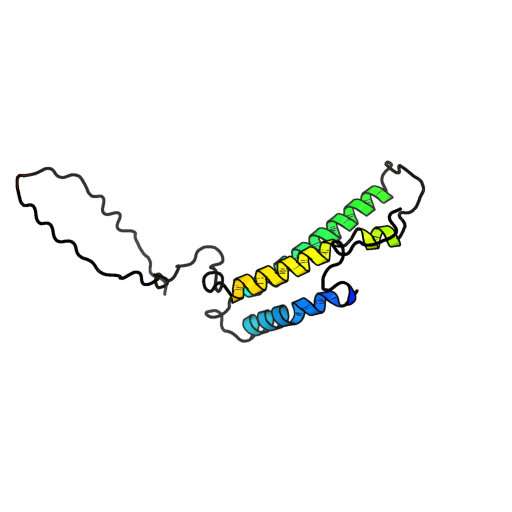20 1.00 70.62 118 ASN A CA 1
ATOM 956 C C . ASN A 1 118 ? -3.324 1.715 19.781 1.00 70.62 118 ASN A C 1
ATOM 958 O O . ASN A 1 118 ? -3.114 2.280 20.859 1.00 70.62 118 ASN A O 1
ATOM 962 N N . LEU A 1 119 ? -2.322 1.371 18.965 1.00 68.12 119 LEU A N 1
ATOM 963 C CA . LEU A 1 119 ? -0.942 1.722 19.285 1.00 68.12 119 LEU A CA 1
ATOM 964 C C . LEU A 1 119 ? -0.772 3.245 19.392 1.00 68.12 119 LEU A C 1
ATOM 966 O O . LEU A 1 119 ? -1.194 3.992 18.502 1.00 68.12 119 LEU A O 1
ATOM 970 N N . PRO A 1 120 ? -0.114 3.724 20.456 1.00 65.56 120 PRO A N 1
ATOM 971 C CA . PRO A 1 120 ? 0.162 5.135 20.597 1.00 65.56 120 PRO A CA 1
ATOM 972 C C . PRO A 1 120 ? 1.206 5.583 19.582 1.00 65.56 120 PRO A C 1
ATOM 974 O O . PRO A 1 120 ? 2.283 5.005 19.468 1.00 65.56 120 PRO A O 1
ATOM 977 N N . PHE A 1 121 ? 0.907 6.664 18.873 1.00 59.91 121 PHE A N 1
ATOM 978 C CA . PHE A 1 121 ? 1.718 7.114 17.745 1.00 59.91 121 PHE A CA 1
ATOM 979 C C . PHE A 1 121 ? 3.131 7.605 18.131 1.00 59.91 121 PHE A C 1
ATOM 981 O O . PHE A 1 121 ? 4.022 7.576 17.288 1.00 59.91 121 PHE A O 1
ATOM 988 N N . TRP A 1 122 ? 3.388 8.010 19.387 1.00 62.72 122 TRP A N 1
ATOM 989 C CA . TRP A 1 122 ? 4.766 8.315 19.829 1.00 62.72 122 TRP A CA 1
ATOM 990 C C . TRP A 1 122 ? 5.068 8.139 21.330 1.00 62.72 122 TRP A C 1
ATOM 992 O O . TRP A 1 122 ? 6.237 8.022 21.691 1.00 62.72 122 TRP A O 1
ATOM 1002 N N . ARG A 1 123 ? 4.054 8.103 22.206 1.00 58.31 123 ARG A N 1
ATOM 1003 C CA . ARG A 1 123 ? 4.075 7.606 23.599 1.00 58.31 123 ARG A CA 1
ATOM 1004 C C . ARG A 1 123 ? 2.637 7.300 23.987 1.00 58.31 123 ARG A C 1
ATOM 1006 O O . ARG A 1 123 ? 1.784 8.164 23.820 1.00 58.31 123 ARG A O 1
ATOM 1013 N N . GLY A 1 124 ? 2.351 6.109 24.490 1.00 48.94 124 GLY A N 1
ATOM 1014 C CA . GLY A 1 124 ? 1.031 5.808 25.036 1.00 48.94 124 GLY A CA 1
ATOM 1015 C C . GLY A 1 124 ? 1.181 5.321 26.436 1.00 48.94 124 GLY A C 1
ATOM 1016 O O . GLY A 1 124 ? 2.066 4.519 26.726 1.00 48.94 124 GLY A O 1
ATOM 1017 N N . CYS A 1 125 ? 0.288 5.793 27.286 1.00 45.34 125 CYS A N 1
ATOM 1018 C CA . CYS A 1 125 ? -0.017 5.061 28.487 1.00 45.34 125 CYS A CA 1
ATOM 1019 C C . CYS A 1 125 ? -0.529 3.684 28.038 1.00 45.34 125 CYS A C 1
ATOM 1021 O O . CYS A 1 125 ? -1.643 3.558 27.533 1.00 45.3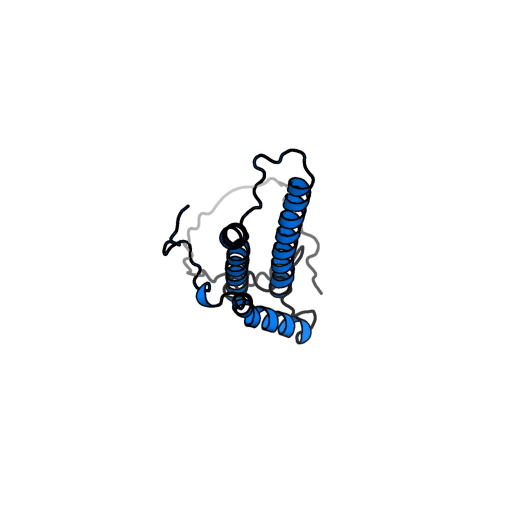4 125 CYS A O 1
ATOM 1023 N N . VAL A 1 126 ? 0.322 2.663 28.144 1.00 49.94 126 VAL A N 1
ATOM 1024 C CA . VAL A 1 126 ? -0.137 1.278 28.170 1.00 49.94 126 VAL A CA 1
ATOM 1025 C C . VAL A 1 126 ? -1.045 1.203 29.388 1.00 49.94 126 VAL A C 1
ATOM 1027 O O . VAL A 1 126 ? -0.578 1.336 30.517 1.00 49.94 126 VAL A O 1
ATOM 1030 N N . SER A 1 127 ? -2.352 1.064 29.170 1.00 47.69 127 SER A N 1
ATOM 1031 C CA . SER A 1 127 ? -3.266 0.770 30.267 1.00 47.69 127 SER A CA 1
ATOM 1032 C C . SER A 1 127 ? -2.786 -0.529 30.908 1.00 47.69 127 SER A C 1
ATOM 1034 O O . SER A 1 127 ? -2.758 -1.577 30.265 1.00 47.69 127 SER A O 1
ATOM 1036 N N . HIS A 1 128 ? -2.371 -0.445 32.170 1.00 45.66 128 HIS A N 1
ATOM 1037 C CA . HIS A 1 128 ? -1.809 -1.531 32.978 1.00 45.66 128 HIS A CA 1
ATOM 1038 C C . HIS A 1 128 ? -2.779 -2.711 33.223 1.00 45.66 128 HIS A C 1
ATOM 1040 O O . HIS A 1 128 ? -2.502 -3.571 34.052 1.00 45.66 128 HIS A O 1
ATOM 1046 N N . ASN A 1 129 ? -3.901 -2.792 32.503 1.00 42.47 129 ASN A N 1
ATOM 1047 C CA . ASN A 1 129 ? -4.922 -3.829 32.659 1.00 42.47 129 ASN A CA 1
ATOM 1048 C C . ASN A 1 129 ? -4.754 -5.031 31.715 1.00 42.47 129 ASN A C 1
ATOM 1050 O O . ASN A 1 129 ? -5.651 -5.862 31.613 1.00 42.47 129 ASN A O 1
ATOM 1054 N N . LEU A 1 130 ? -3.598 -5.176 31.066 1.00 48.06 130 LEU A N 1
ATOM 1055 C CA . LEU A 1 130 ? -3.174 -6.438 30.450 1.00 48.06 130 LEU A CA 1
ATOM 1056 C C . LEU A 1 130 ? -2.169 -7.149 31.365 1.00 48.06 130 LEU A C 1
ATOM 1058 O O . LEU A 1 130 ? -1.043 -7.444 30.974 1.00 48.06 130 LEU A O 1
ATOM 1062 N N . ALA A 1 131 ? -2.575 -7.420 32.606 1.00 37.66 131 ALA A N 1
ATOM 1063 C CA . ALA A 1 131 ? -1.946 -8.468 33.397 1.00 37.66 131 ALA A CA 1
ATOM 1064 C C . ALA A 1 131 ? -2.627 -9.797 33.023 1.00 37.66 131 ALA A C 1
ATOM 1066 O O . ALA A 1 131 ? -3.808 -9.974 33.334 1.00 37.66 131 ALA A O 1
ATOM 1067 N N . PRO A 1 132 ? -1.947 -10.744 32.350 1.00 41.94 132 PRO A N 1
ATOM 1068 C CA . PRO A 1 132 ? -2.466 -12.097 32.253 1.00 41.94 132 PRO A CA 1
ATOM 1069 C C . PRO A 1 132 ? -2.533 -12.654 33.675 1.00 41.94 132 PRO A C 1
ATOM 1071 O O . PRO A 1 132 ? -1.527 -12.692 34.381 1.00 41.94 132 PRO A O 1
ATOM 1074 N N . HIS A 1 133 ? -3.729 -13.038 34.115 1.00 40.59 133 HIS A N 1
ATOM 1075 C CA . HIS A 1 133 ? -3.921 -13.683 35.405 1.00 40.59 133 HIS A CA 1
ATOM 1076 C C . HIS A 1 133 ? -3.063 -14.967 35.470 1.00 40.59 133 HIS A C 1
ATOM 1078 O O . HIS A 1 133 ? -3.386 -16.006 34.912 1.00 40.59 133 HIS A O 1
ATOM 1084 N N . TRP A 1 134 ? -1.914 -14.895 36.130 1.00 34.72 134 TRP A N 1
ATOM 1085 C CA . TRP A 1 134 ? -1.196 -16.059 36.641 1.00 34.72 134 TRP A CA 1
ATOM 1086 C C . TRP A 1 134 ? -1.223 -15.932 38.159 1.00 34.72 134 TRP A C 1
ATOM 1088 O O . TRP A 1 134 ? -0.250 -15.563 38.805 1.00 34.72 134 TRP A O 1
ATOM 1098 N N . SER A 1 135 ? -2.406 -16.167 38.723 1.00 33.66 135 SER A N 1
ATOM 1099 C CA . SER A 1 135 ? -2.595 -16.368 40.157 1.00 33.66 135 SER A CA 1
ATOM 1100 C C . SER A 1 135 ? -2.939 -17.838 40.380 1.00 33.66 135 SER A C 1
ATOM 1102 O O . SER A 1 135 ? -4.079 -18.206 40.639 1.00 33.66 135 SER A O 1
ATOM 1104 N N . SER A 1 136 ? -1.944 -18.709 40.219 1.00 36.78 136 SER A N 1
ATOM 1105 C CA . SER A 1 136 ? -1.950 -20.011 40.883 1.00 36.78 136 SER A CA 1
ATOM 1106 C C . SER A 1 136 ? -1.198 -19.829 42.196 1.00 36.78 136 SER A C 1
ATOM 1108 O O . SER A 1 136 ? 0.029 -19.731 42.215 1.00 36.78 136 SER A O 1
ATOM 1110 N N . GLY A 1 137 ? -1.954 -19.680 43.281 1.00 42.88 137 GLY A N 1
ATOM 1111 C CA . GLY A 1 137 ? -1.419 -19.482 44.618 1.00 42.88 137 GLY A CA 1
ATOM 1112 C C . GLY A 1 137 ? -0.689 -20.713 45.147 1.00 42.88 137 GLY A C 1
ATOM 1113 O O . GLY A 1 137 ? -1.232 -21.811 45.123 1.00 42.88 137 GLY A O 1
ATOM 1114 N N . VAL A 1 138 ? 0.504 -20.486 45.696 1.00 38.19 138 VAL A N 1
ATOM 1115 C CA . VAL A 1 138 ? 1.092 -21.280 46.783 1.00 38.19 138 VAL A CA 1
ATOM 1116 C C . VAL A 1 138 ? 1.940 -20.326 47.638 1.00 38.19 138 VAL A C 1
ATOM 1118 O O . VAL A 1 138 ? 3.020 -19.930 47.203 1.00 38.19 138 VAL A O 1
ATOM 1121 N N . PRO A 1 139 ? 1.497 -19.914 48.839 1.00 41.81 139 PRO A N 1
ATOM 1122 C CA . PRO A 1 139 ? 2.370 -19.239 49.788 1.00 41.81 139 PRO A CA 1
ATOM 1123 C C . PRO A 1 139 ? 3.122 -20.297 50.604 1.00 41.81 139 PRO A C 1
ATOM 1125 O O . PRO A 1 139 ? 2.564 -20.921 51.506 1.00 41.81 139 PRO A O 1
ATOM 1128 N N . LEU A 1 140 ? 4.399 -20.513 50.278 1.00 37.62 140 LEU A N 1
ATOM 1129 C CA . LEU A 1 140 ? 5.289 -21.330 51.097 1.00 37.62 140 LEU A CA 1
ATOM 1130 C C . LEU A 1 140 ? 5.801 -20.470 52.261 1.00 37.62 140 LEU A C 1
ATOM 1132 O O . LEU A 1 140 ? 6.713 -19.659 52.118 1.00 37.62 140 LEU A O 1
ATOM 1136 N N . LEU A 1 141 ? 5.142 -20.627 53.407 1.00 42.22 141 LEU A N 1
ATOM 1137 C CA . LEU A 1 141 ? 5.590 -20.155 54.712 1.00 42.22 141 LEU A CA 1
ATOM 1138 C C . LEU A 1 141 ? 6.966 -20.748 55.037 1.00 42.22 141 LEU A C 1
ATOM 1140 O O . LEU A 1 141 ? 7.095 -21.959 55.194 1.00 42.22 141 LEU A O 1
ATOM 1144 N N . LEU A 1 142 ? 7.961 -19.890 55.246 1.00 38.66 142 LEU A N 1
ATOM 1145 C CA . LEU A 1 142 ? 9.058 -20.192 56.160 1.00 38.66 142 LEU A CA 1
ATOM 1146 C C . LEU A 1 142 ? 9.484 -18.916 56.878 1.00 38.66 142 LEU A C 1
ATOM 1148 O O . LEU A 1 142 ? 10.093 -18.007 56.320 1.00 38.66 142 LEU A O 1
ATOM 1152 N N . ALA A 1 143 ? 9.085 -18.869 58.144 1.00 37.00 143 ALA A N 1
ATOM 1153 C CA . ALA A 1 143 ? 9.579 -17.941 59.135 1.00 37.00 143 ALA A CA 1
ATOM 1154 C C . ALA A 1 143 ? 11.052 -18.245 59.446 1.00 37.00 143 ALA A C 1
ATOM 1156 O O . ALA A 1 143 ? 11.422 -19.401 59.635 1.00 37.00 143 ALA A O 1
ATOM 1157 N N . SER A 1 144 ? 11.866 -17.203 59.591 1.00 33.84 144 SER A N 1
ATOM 1158 C CA . SER A 1 144 ? 13.082 -17.246 60.401 1.00 33.84 144 SER A CA 1
ATOM 1159 C C . SER A 1 144 ? 13.301 -15.867 61.009 1.00 33.84 144 SER A C 1
ATOM 1161 O O . SER A 1 144 ? 13.390 -14.867 60.301 1.00 33.84 144 SER A O 1
ATOM 1163 N N . GLN A 1 145 ? 13.316 -15.826 62.337 1.00 35.75 145 GLN A N 1
ATOM 1164 C CA . GLN A 1 145 ? 13.470 -14.632 63.157 1.00 35.75 145 GLN A CA 1
ATOM 1165 C C . GLN A 1 145 ? 14.947 -14.225 63.294 1.00 35.75 145 GLN A C 1
ATOM 1167 O O . GLN A 1 145 ? 15.813 -15.092 63.355 1.00 35.75 145 GLN A O 1
ATOM 1172 N N . GLY A 1 146 ? 15.192 -12.926 63.506 1.00 31.69 146 GLY A N 1
ATOM 1173 C CA . GLY A 1 146 ? 16.144 -12.478 64.531 1.00 31.69 146 GLY A CA 1
ATOM 1174 C C . GLY A 1 146 ? 17.404 -11.704 64.103 1.00 31.69 146 GLY A C 1
ATOM 1175 O O . GLY A 1 146 ? 18.291 -12.262 63.474 1.00 31.69 146 GLY A O 1
ATOM 1176 N N . ILE A 1 147 ? 17.515 -10.492 64.682 1.00 29.30 147 ILE A N 1
ATOM 1177 C CA . ILE A 1 147 ? 18.713 -9.860 65.298 1.00 29.30 147 ILE A CA 1
ATOM 1178 C C . ILE A 1 147 ? 19.399 -8.668 64.562 1.00 29.30 147 ILE A C 1
ATOM 1180 O O . ILE A 1 147 ? 19.997 -8.811 63.506 1.00 29.30 147 ILE A O 1
ATOM 1184 N N . ALA A 1 148 ? 19.360 -7.520 65.273 1.00 31.70 148 ALA A N 1
ATOM 1185 C CA . ALA A 1 148 ? 20.318 -6.396 65.423 1.00 31.70 148 ALA A CA 1
ATOM 1186 C C . ALA A 1 148 ? 20.653 -5.391 64.282 1.00 31.70 148 ALA A C 1
ATOM 1188 O O . ALA A 1 148 ? 21.516 -5.648 63.457 1.00 31.70 148 ALA A O 1
ATOM 1189 N N . SER A 1 149 ? 20.041 -4.193 64.398 1.00 35.38 149 SER A N 1
ATOM 1190 C CA . SER A 1 149 ? 20.614 -2.812 64.453 1.00 35.38 149 SER A CA 1
ATOM 1191 C C . SER A 1 149 ? 21.602 -2.298 63.349 1.00 35.38 149 SER A C 1
ATOM 1193 O O . SER A 1 149 ? 21.907 -3.010 62.405 1.00 35.38 149 SER A O 1
ATOM 1195 N N . PRO A 1 150 ? 21.966 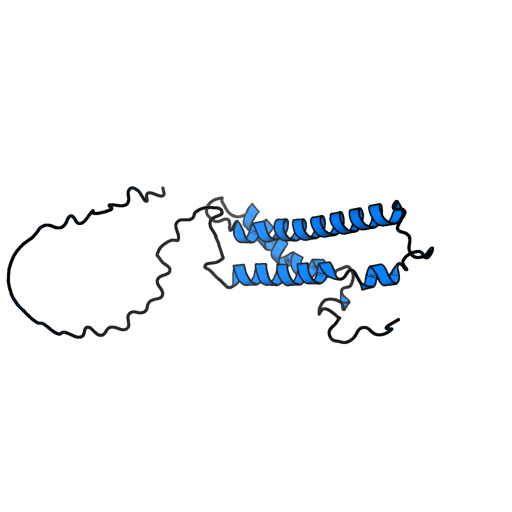-0.990 63.303 1.00 54.31 150 PRO A N 1
ATOM 1196 C CA . PRO A 1 150 ? 21.323 -0.028 62.393 1.00 54.31 150 PRO A CA 1
ATOM 1197 C C . PRO A 1 150 ? 22.312 0.781 61.523 1.00 54.31 150 PRO A C 1
ATOM 1199 O O . PRO A 1 150 ? 23.259 1.342 62.056 1.00 54.31 150 PRO A O 1
ATOM 1202 N N . LEU A 1 151 ? 22.053 0.992 60.226 1.00 37.53 151 LEU A N 1
ATOM 1203 C CA . LEU A 1 151 ? 22.651 2.116 59.479 1.00 37.53 151 LEU A CA 1
ATOM 1204 C C . LEU A 1 151 ? 21.716 2.620 58.362 1.00 37.53 151 LEU A C 1
ATOM 1206 O O . LEU A 1 151 ? 21.074 1.808 57.693 1.00 37.53 151 LEU A O 1
ATOM 1210 N N . PRO A 1 152 ? 21.631 3.948 58.145 1.00 46.12 152 PRO A N 1
ATOM 1211 C CA . PRO A 1 152 ? 20.744 4.551 57.167 1.00 46.12 152 PRO A CA 1
ATOM 1212 C C . PRO A 1 152 ? 21.452 4.595 55.812 1.00 46.12 152 PRO A C 1
ATOM 1214 O O . PRO A 1 152 ? 22.388 5.365 55.610 1.00 46.12 152 PRO A O 1
ATOM 1217 N N . LEU A 1 153 ? 21.003 3.784 54.861 1.00 36.31 153 LEU A N 1
ATOM 1218 C CA . LEU A 1 153 ? 21.316 4.018 53.457 1.00 36.31 153 LEU A CA 1
ATOM 1219 C C . LEU A 1 153 ? 20.083 4.625 52.810 1.00 36.31 153 LEU A C 1
ATOM 1221 O O .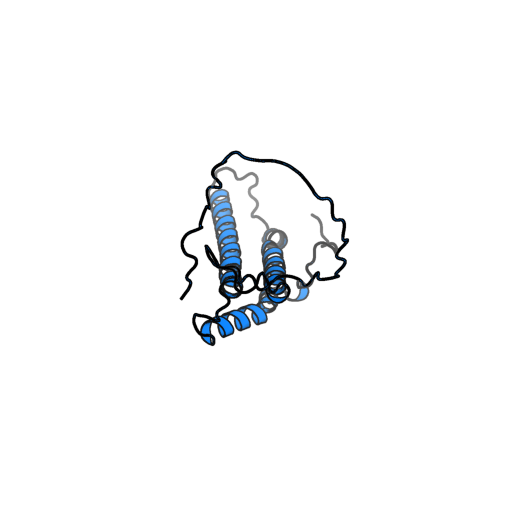 LEU A 1 153 ? 19.006 4.032 52.824 1.00 36.31 153 LEU A O 1
ATOM 1225 N N . LEU A 1 154 ? 20.270 5.848 52.308 1.00 39.16 154 LEU A N 1
ATOM 1226 C CA . LEU A 1 154 ? 19.315 6.604 51.517 1.00 39.16 154 LEU A CA 1
ATOM 1227 C C . LEU A 1 154 ? 18.655 5.688 50.480 1.00 39.16 154 LEU A C 1
ATOM 1229 O O . LEU A 1 154 ? 19.221 5.422 49.420 1.00 39.16 154 LEU A O 1
ATOM 1233 N N . SER A 1 155 ? 17.429 5.254 50.759 1.00 39.00 155 SER A N 1
ATOM 1234 C CA . SER A 1 155 ? 16.512 4.913 49.687 1.00 39.00 155 SER A CA 1
ATOM 1235 C C . SER A 1 155 ? 16.077 6.248 49.100 1.00 39.00 155 SER A C 1
ATOM 1237 O O . SER A 1 155 ? 15.232 6.957 49.639 1.00 39.00 155 SER A O 1
ATOM 1239 N N . LEU A 1 156 ? 16.735 6.639 48.010 1.00 34.53 156 LEU A N 1
ATOM 1240 C CA . LEU A 1 156 ? 16.155 7.567 47.055 1.00 34.53 156 LEU A CA 1
ATOM 1241 C C . LEU A 1 156 ? 14.826 6.947 46.623 1.00 34.53 156 LEU A C 1
ATOM 1243 O O . LEU A 1 156 ? 14.771 6.113 45.722 1.00 34.53 156 LEU A O 1
ATOM 1247 N N . SER A 1 157 ? 13.753 7.326 47.312 1.00 34.47 157 SER A N 1
ATOM 1248 C CA . SER A 1 157 ? 12.406 7.243 46.788 1.00 34.47 157 SER A CA 1
ATOM 1249 C C . SER A 1 157 ? 12.414 8.098 45.529 1.00 34.47 157 SER A C 1
ATOM 1251 O O . SER A 1 157 ? 12.242 9.316 45.583 1.00 34.47 157 SER A O 1
ATOM 1253 N N . LEU A 1 158 ? 12.693 7.462 44.392 1.00 36.19 158 LEU A N 1
ATOM 1254 C CA . LEU A 1 158 ? 12.422 8.016 43.080 1.00 36.19 158 LEU A CA 1
ATOM 1255 C C . LEU A 1 158 ? 10.899 8.005 42.930 1.00 36.19 158 LEU A C 1
ATOM 1257 O O . LEU A 1 158 ? 10.314 7.169 42.243 1.00 36.19 158 LEU A O 1
ATOM 1261 N N . THR A 1 159 ? 10.247 8.897 43.673 1.00 39.56 159 THR A N 1
ATOM 1262 C CA . THR A 1 159 ? 8.846 9.244 43.515 1.00 39.56 159 THR A CA 1
ATOM 1263 C C . THR A 1 159 ? 8.753 9.802 42.108 1.00 39.56 159 THR A C 1
ATOM 1265 O O . THR A 1 159 ? 9.110 10.949 41.854 1.00 39.56 159 THR A O 1
ATOM 1268 N N . SER A 1 160 ? 8.403 8.931 41.166 1.00 37.78 160 SER A N 1
ATOM 1269 C CA . SER A 1 160 ? 8.214 9.293 39.770 1.00 37.78 160 SER A CA 1
ATOM 1270 C C . SER A 1 160 ? 7.112 10.348 39.741 1.00 37.78 160 SER A C 1
ATOM 1272 O O . SER A 1 160 ? 5.987 10.046 40.151 1.00 37.78 160 SER A O 1
ATOM 1274 N N . PRO A 1 161 ? 7.405 11.598 39.348 1.00 39.59 161 PRO A N 1
ATOM 1275 C CA . PRO A 1 161 ? 6.383 12.615 39.331 1.00 39.59 161 PRO A CA 1
ATOM 1276 C C . PRO A 1 161 ? 5.478 12.356 38.122 1.00 39.59 161 PRO A C 1
ATOM 1278 O O . PRO A 1 161 ? 5.941 12.276 36.988 1.00 39.59 161 PRO A O 1
ATOM 1281 N N . LEU A 1 162 ? 4.176 12.288 38.397 1.00 39.69 162 LEU A N 1
ATOM 1282 C CA . LEU A 1 162 ? 3.104 12.714 37.494 1.00 39.69 162 LEU A CA 1
ATOM 1283 C C . LEU A 1 162 ? 2.825 11.822 36.270 1.00 39.69 162 LEU A C 1
ATOM 1285 O O . LEU A 1 162 ? 3.094 12.178 35.126 1.00 39.69 162 LEU A O 1
ATOM 1289 N N . LEU A 1 163 ? 2.123 10.714 36.517 1.00 44.09 163 LEU A N 1
ATOM 1290 C CA . LEU A 1 163 ? 1.149 10.165 35.571 1.00 44.09 163 LEU A CA 1
ATOM 1291 C C . LEU A 1 163 ? -0.235 10.715 35.942 1.00 44.09 163 LEU A C 1
ATOM 1293 O O . LEU A 1 163 ? -0.906 10.181 36.821 1.00 44.09 163 LEU A O 1
ATOM 1297 N N . TYR A 1 164 ? -0.644 11.798 35.286 1.00 37.47 164 TYR A N 1
ATOM 1298 C CA . TYR A 1 164 ? -2.038 12.242 35.241 1.00 37.47 164 TYR A CA 1
ATOM 1299 C C . TYR A 1 164 ? -2.407 12.393 33.763 1.00 37.47 164 TYR A C 1
ATOM 1301 O O . TYR A 1 164 ? -1.980 13.335 33.098 1.00 37.47 164 TYR A O 1
ATOM 1309 N N . CYS A 1 165 ? -3.136 11.413 33.233 1.00 39.50 165 CYS A N 1
ATOM 1310 C CA . CYS A 1 165 ? -3.845 11.535 31.963 1.00 39.50 165 CYS A CA 1
ATOM 1311 C C . CYS A 1 165 ? -5.286 11.917 32.303 1.00 39.50 165 CYS A C 1
ATOM 1313 O O . CYS A 1 165 ? -5.915 11.237 33.113 1.00 39.50 165 CYS A O 1
ATOM 1315 N N . HIS A 1 166 ? -5.745 13.032 31.743 1.00 39.88 166 HIS A N 1
ATOM 1316 C CA . HIS A 1 166 ? -7.083 13.584 31.931 1.00 39.88 166 HIS A CA 1
ATOM 1317 C C . HIS A 1 166 ? -8.046 13.091 30.848 1.00 39.88 166 HIS A C 1
ATOM 1319 O O . HIS A 1 166 ? -7.545 12.726 29.757 1.00 39.88 166 HIS A O 1
#

Secondary structure (DSSP, 8-state):
------TTSS-TTGGGGGGGGGGGHHHHHHHHHHHHHS-TTT--HHHHHHHHHHHHHHHHHHHHHHHHHHHHHHSS--SSS-PPPHHHHHHH--HHHHHHHHHHHHHHHHHH-TTTTT--SS-----TT-------------------------------------

pLDDT: mean 70.09, std 21.08, range [29.3, 95.56]

InterPro domains:
  IPR050307 Sterol desaturase-related [PTHR11863] (24-134)

Radius of gyration: 28.4 Å; chains: 1; bounding box: 44×37×94 Å